Protein AF-A0A1F8MZV5-F1 (afdb_monomer_lite)

Sequence (160 aa):
MGAESQNPLSAAAVILCLVTADKKCSLKANLVTTVNEDGSFEIINIPPGSYVVFYGPSGKASSGWKDIDGLEMILNLDGLNDPPGSVSFEELKSTFCGGGGMTIKRGTIFEFRGHIVVPMEGGIISEKYGLTMDFPEGKPITVDVQPGKVTQIEIKAWAL

Secondary structure (DSSP, 8-state):
---------TT-EEEEEEEPTTSEEEEEEEEEEE--TTS-----SPPSEEEEEEEETTS---GGGGTTTT-EEE---TTSSSSS-EE-HHHHIIIIITTS-EEEPTT---EESSSEE--S-EEEEETTTTEEEEETTSS--EEEEPTT------------

Foldseek 3Di:
DDDFPPQALALKKKWKFFQDPQQKTFTALLQIWTQHRRNDTDGPPDDFGKIFMKIASVSCPPPCSVVSGRQIQRQNQVCPPPDAGWGQPVSCCVRQQVVVDKDWAPPFDFDDPNTTFRQQWTWIARNVNSIIFTDRGSYTDMDGDDPPDDTDDDDSDTDD

Structure (mmCIF, N/CA/C/O backbone):
data_AF-A0A1F8MZV5-F1
#
_entry.id   AF-A0A1F8MZV5-F1
#
loop_
_atom_site.group_PDB
_atom_site.id
_atom_site.type_symbol
_atom_site.label_atom_id
_atom_site.label_alt_id
_atom_site.label_comp_id
_atom_site.label_asym_id
_atom_site.label_entity_id
_atom_site.label_seq_id
_atom_site.pdbx_PDB_ins_code
_atom_site.Cartn_x
_atom_site.Cartn_y
_atom_site.Cartn_z
_atom_site.occupancy
_atom_site.B_iso_or_equiv
_atom_site.auth_seq_id
_atom_site.auth_comp_id
_atom_site.auth_asym_id
_atom_site.auth_atom_id
_atom_site.pdbx_PDB_model_num
ATOM 1 N N . MET A 1 1 ? 0.753 27.610 -10.464 1.00 31.59 1 MET A N 1
ATOM 2 C CA . MET A 1 1 ? 0.206 27.579 -9.095 1.00 31.59 1 MET A CA 1
ATOM 3 C C . MET A 1 1 ? -1.184 26.977 -9.203 1.00 31.59 1 MET A C 1
ATOM 5 O O . MET A 1 1 ? -2.091 27.662 -9.650 1.00 31.59 1 MET A O 1
ATOM 9 N N . GLY A 1 2 ? -1.305 25.667 -8.994 1.00 30.95 2 GLY A N 1
ATOM 10 C CA . GLY A 1 2 ? -2.594 24.970 -8.972 1.00 30.95 2 GLY A CA 1
ATOM 11 C C . GLY A 1 2 ? -2.896 24.653 -7.519 1.00 30.95 2 GLY A C 1
ATOM 12 O O . GLY A 1 2 ? -2.023 24.110 -6.851 1.00 30.95 2 GLY A O 1
ATOM 13 N N . ALA A 1 3 ? -4.048 25.094 -7.024 1.00 32.50 3 ALA A N 1
ATOM 14 C CA . ALA A 1 3 ? -4.439 24.900 -5.639 1.00 32.50 3 ALA A CA 1
ATOM 15 C C . ALA A 1 3 ? -4.512 23.401 -5.326 1.00 32.50 3 ALA A C 1
ATOM 17 O O . ALA A 1 3 ? -5.188 22.650 -6.028 1.00 32.50 3 ALA A O 1
ATOM 18 N N . GLU A 1 4 ? -3.787 23.005 -4.284 1.00 43.00 4 GLU A N 1
ATOM 19 C CA . GLU A 1 4 ? -3.909 21.721 -3.606 1.00 43.00 4 GLU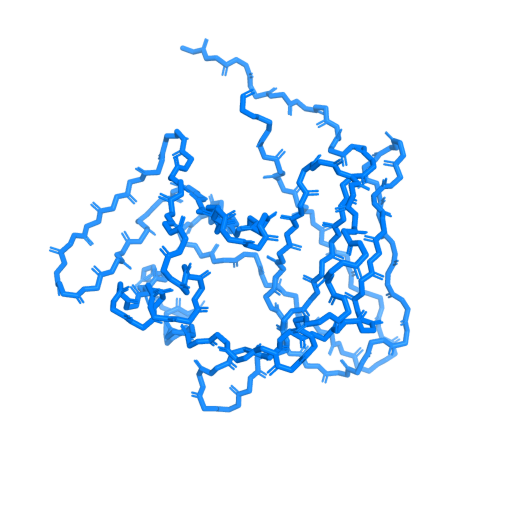 A CA 1
ATOM 20 C C . GLU A 1 4 ? -5.394 21.467 -3.331 1.00 43.00 4 GLU A C 1
ATOM 22 O O . GLU A 1 4 ? -6.059 22.267 -2.668 1.00 43.00 4 GLU A O 1
ATOM 27 N N . SER A 1 5 ? -5.957 20.391 -3.881 1.00 42.09 5 SER A N 1
ATOM 28 C CA . SER A 1 5 ? -7.318 20.016 -3.521 1.00 42.09 5 SER A CA 1
ATOM 29 C C . SER A 1 5 ? -7.279 19.469 -2.096 1.00 42.09 5 SER A C 1
ATOM 31 O O . SER A 1 5 ? -6.880 18.333 -1.878 1.00 42.09 5 SER A O 1
ATOM 33 N N . GLN A 1 6 ? -7.694 20.284 -1.126 1.00 45.16 6 GLN A N 1
ATOM 34 C CA . GLN A 1 6 ? -7.960 19.873 0.260 1.00 45.16 6 GLN A CA 1
ATOM 35 C C . GLN A 1 6 ? -9.190 18.950 0.377 1.00 45.16 6 GLN A C 1
ATOM 37 O O . GLN A 1 6 ? -9.694 18.729 1.476 1.00 45.16 6 GLN A O 1
ATOM 42 N N . ASN A 1 7 ? -9.723 18.445 -0.742 1.00 51.09 7 ASN A N 1
ATOM 43 C CA . ASN A 1 7 ? -10.899 17.597 -0.714 1.00 51.09 7 ASN A CA 1
ATOM 44 C C . ASN A 1 7 ? -10.483 16.178 -0.320 1.00 51.09 7 ASN A C 1
ATOM 46 O O . ASN A 1 7 ? -9.618 15.597 -0.983 1.00 51.09 7 ASN A O 1
ATOM 50 N N . PRO A 1 8 ? -11.105 15.594 0.714 1.00 56.53 8 PRO A N 1
ATOM 51 C CA . PRO A 1 8 ? -10.853 14.211 1.067 1.00 56.53 8 PRO A CA 1
ATOM 52 C C . PRO A 1 8 ? -11.150 13.301 -0.129 1.00 56.53 8 PRO A C 1
ATOM 54 O O . PRO A 1 8 ? -12.138 13.505 -0.843 1.00 56.53 8 PRO A O 1
ATOM 57 N N . LEU A 1 9 ? -10.320 12.272 -0.338 1.00 67.62 9 LEU A N 1
ATOM 58 C CA . LEU A 1 9 ? -10.615 11.201 -1.293 1.00 67.62 9 LEU A CA 1
ATOM 59 C C . LEU A 1 9 ? -11.731 10.302 -0.745 1.00 67.62 9 LEU A C 1
ATOM 61 O O . LEU A 1 9 ? -11.521 9.133 -0.425 1.00 67.62 9 LEU A O 1
ATOM 65 N N . SER A 1 10 ? -12.922 10.877 -0.618 1.00 66.06 10 SER A N 1
ATOM 66 C CA . SER A 1 10 ? -14.126 10.168 -0.210 1.00 66.06 10 SER A CA 1
ATOM 67 C C . SER A 1 10 ? -14.352 8.942 -1.090 1.00 66.06 10 SER A C 1
ATOM 69 O O . SER A 1 10 ? -14.041 8.931 -2.285 1.00 66.06 10 SER A O 1
ATOM 71 N N . ALA A 1 11 ? -14.863 7.886 -0.465 1.00 70.25 11 ALA A N 1
ATOM 72 C CA . ALA A 1 11 ? -15.061 6.566 -1.040 1.00 70.25 11 ALA A CA 1
ATOM 73 C C . ALA A 1 11 ? -13.787 5.815 -1.443 1.00 70.25 11 ALA A C 1
ATOM 75 O O . ALA A 1 11 ? -13.919 4.631 -1.730 1.00 70.25 11 ALA A O 1
ATOM 76 N N . ALA A 1 12 ? -12.583 6.405 -1.445 1.00 78.12 12 ALA A N 1
ATOM 77 C CA . ALA A 1 12 ? -11.360 5.687 -1.810 1.00 78.12 12 ALA A CA 1
ATOM 78 C C . ALA A 1 12 ? -11.157 4.428 -0.961 1.00 78.12 12 ALA A C 1
ATOM 80 O O . ALA A 1 12 ? -11.575 4.348 0.189 1.00 78.12 12 ALA A O 1
ATOM 81 N N . ALA A 1 13 ? -10.501 3.427 -1.532 1.00 81.62 13 ALA A N 1
ATOM 82 C CA . ALA A 1 13 ? -10.144 2.224 -0.795 1.00 81.62 13 ALA A CA 1
ATOM 83 C C . ALA A 1 13 ? -8.699 2.331 -0.319 1.00 81.62 13 ALA A C 1
ATOM 85 O O . ALA A 1 13 ? -7.832 2.675 -1.118 1.00 81.62 13 ALA A O 1
ATOM 86 N N . VAL A 1 14 ? -8.437 2.015 0.946 1.00 86.06 14 VAL A N 1
ATOM 87 C CA . VAL A 1 14 ? -7.089 1.950 1.527 1.00 86.06 14 VAL A CA 1
ATOM 88 C C . VAL A 1 14 ? -6.759 0.493 1.801 1.00 86.06 14 VAL A C 1
ATOM 90 O O . VAL A 1 14 ? -7.597 -0.226 2.340 1.00 86.06 14 VAL A O 1
ATOM 93 N N . ILE A 1 15 ? -5.552 0.059 1.441 1.00 87.31 15 ILE A N 1
ATOM 94 C CA . ILE A 1 15 ? -5.033 -1.277 1.747 1.00 87.31 15 ILE A CA 1
ATOM 95 C C . ILE A 1 15 ? -3.621 -1.183 2.323 1.00 87.31 15 ILE A C 1
ATOM 97 O O . ILE A 1 15 ? -2.794 -0.387 1.868 1.00 87.31 15 ILE A O 1
ATOM 101 N N . LEU A 1 16 ? -3.346 -2.009 3.333 1.00 88.81 16 LEU A N 1
ATOM 102 C CA . LEU A 1 16 ? -2.031 -2.085 3.961 1.00 88.81 16 LEU A CA 1
ATOM 103 C C . LEU A 1 16 ? -1.185 -3.221 3.382 1.00 88.81 16 LEU A C 1
ATOM 105 O O . LEU A 1 16 ? -1.641 -4.355 3.207 1.00 88.81 16 LEU A O 1
ATOM 109 N N . CYS A 1 17 ? 0.088 -2.913 3.143 1.00 89.12 17 CYS A N 1
ATOM 110 C CA . CYS A 1 17 ? 1.103 -3.872 2.735 1.00 89.12 17 CYS A CA 1
ATOM 111 C C . CYS A 1 17 ? 2.082 -4.119 3.884 1.00 89.12 17 CYS A C 1
ATOM 113 O O . CYS A 1 17 ? 2.848 -3.222 4.234 1.00 89.12 17 CYS A O 1
ATOM 115 N N . LEU A 1 18 ? 2.065 -5.314 4.477 1.00 89.94 18 LEU A N 1
ATOM 116 C CA . LEU A 1 18 ? 2.930 -5.661 5.610 1.00 89.94 18 LEU A CA 1
ATOM 117 C C . LEU A 1 18 ? 4.380 -5.783 5.147 1.00 89.94 18 LEU A C 1
ATOM 119 O O . LEU A 1 18 ? 4.672 -6.650 4.324 1.00 89.94 18 LEU A O 1
ATOM 123 N N . VAL A 1 19 ? 5.275 -4.969 5.700 1.00 86.44 19 VAL A N 1
ATOM 124 C CA . VAL A 1 19 ? 6.715 -5.044 5.439 1.00 86.44 19 VAL A CA 1
ATOM 125 C C . VAL A 1 19 ? 7.290 -6.265 6.155 1.00 86.44 19 VAL A C 1
ATOM 127 O O . VAL A 1 19 ? 7.124 -6.452 7.359 1.00 86.44 19 VAL A O 1
ATOM 130 N N . THR A 1 20 ? 7.959 -7.116 5.389 1.00 80.75 20 THR A N 1
ATOM 131 C CA . THR A 1 20 ? 8.649 -8.318 5.864 1.00 80.75 20 THR A CA 1
ATOM 132 C C . THR A 1 20 ? 10.146 -8.048 5.991 1.00 80.75 20 THR A C 1
ATOM 134 O O . THR A 1 20 ? 10.670 -7.100 5.404 1.00 80.75 20 THR A O 1
ATOM 137 N N . ALA A 1 21 ? 10.854 -8.900 6.737 1.00 71.44 21 ALA A N 1
ATOM 138 C CA . ALA A 1 21 ? 12.296 -8.764 6.953 1.00 71.44 21 ALA A CA 1
ATOM 139 C C . ALA A 1 21 ? 13.117 -8.787 5.645 1.00 71.44 21 ALA A C 1
ATOM 141 O O . ALA A 1 21 ? 14.195 -8.201 5.588 1.00 71.44 21 ALA A O 1
ATOM 142 N N . ASP A 1 22 ? 12.578 -9.388 4.581 1.00 69.94 22 ASP A N 1
ATOM 143 C CA . ASP A 1 22 ? 13.256 -9.576 3.295 1.00 69.94 22 ASP A CA 1
ATOM 144 C C . ASP A 1 22 ? 13.058 -8.404 2.317 1.00 69.94 22 ASP A C 1
ATOM 146 O O . ASP A 1 22 ? 13.180 -8.582 1.105 1.00 69.94 22 ASP A O 1
ATOM 150 N N . LYS A 1 23 ? 12.725 -7.200 2.811 1.00 70.50 23 LYS A N 1
ATOM 151 C CA . LYS A 1 23 ? 12.495 -5.995 1.976 1.00 70.50 23 LYS A CA 1
ATOM 152 C C . LYS A 1 23 ? 11.387 -6.192 0.936 1.00 70.50 23 LYS A C 1
ATOM 154 O O . LYS A 1 23 ? 11.355 -5.586 -0.135 1.00 70.50 23 LYS A O 1
ATOM 159 N N . LYS A 1 24 ? 10.450 -7.070 1.263 1.00 78.25 24 LYS A N 1
ATOM 160 C CA . LYS A 1 24 ? 9.198 -7.235 0.541 1.00 78.25 24 LYS A CA 1
ATOM 161 C C . LYS A 1 24 ? 8.091 -6.692 1.404 1.00 78.25 24 LYS A C 1
ATOM 163 O O . LYS A 1 24 ? 8.141 -6.834 2.626 1.00 78.25 24 LYS A O 1
ATOM 168 N N . CYS A 1 25 ? 7.065 -6.149 0.783 1.00 85.06 25 CYS A N 1
ATOM 169 C CA . CYS A 1 25 ? 5.799 -5.981 1.454 1.00 85.06 25 CYS A CA 1
ATOM 170 C C . CYS A 1 25 ? 4.771 -6.944 0.849 1.00 85.06 25 CYS A C 1
ATOM 172 O O . CYS A 1 25 ? 4.751 -7.174 -0.358 1.00 85.06 25 CYS A O 1
ATOM 174 N N . SER A 1 26 ? 3.938 -7.539 1.697 1.00 87.31 26 SER A N 1
ATOM 175 C CA . SER A 1 26 ? 2.862 -8.445 1.292 1.00 87.31 26 SER A CA 1
ATOM 176 C C . SER A 1 26 ? 1.526 -7.743 1.495 1.00 87.31 26 SER A C 1
ATOM 178 O O . SER A 1 26 ? 1.198 -7.372 2.629 1.00 87.31 26 SER A O 1
ATOM 180 N N . LEU A 1 27 ? 0.761 -7.547 0.417 1.00 85.56 27 LEU A N 1
ATOM 181 C CA . LEU A 1 27 ? -0.591 -6.997 0.521 1.00 85.56 27 LEU A CA 1
ATOM 182 C C . LEU A 1 27 ? -1.475 -7.938 1.332 1.00 85.56 27 LEU A C 1
ATOM 184 O O . LEU A 1 27 ? -1.438 -9.156 1.151 1.00 85.56 27 LEU A O 1
ATOM 188 N N . LYS A 1 28 ? -2.259 -7.355 2.238 1.00 84.31 28 LYS A N 1
ATOM 189 C CA . LYS A 1 28 ? -3.187 -8.086 3.098 1.00 84.31 28 LYS A CA 1
ATOM 190 C C . LYS A 1 28 ? -4.602 -7.659 2.760 1.00 84.31 28 LYS A C 1
ATOM 192 O O . LYS A 1 28 ? -5.033 -6.573 3.144 1.00 84.31 28 LYS A O 1
ATOM 197 N N . ALA A 1 29 ? -5.338 -8.508 2.048 1.00 74.69 29 ALA A N 1
ATOM 198 C CA . ALA A 1 29 ? -6.695 -8.179 1.611 1.00 74.69 29 ALA A CA 1
ATOM 199 C C . ALA A 1 29 ? -7.679 -8.028 2.784 1.00 74.69 29 ALA A C 1
ATOM 201 O O . ALA A 1 29 ? -8.716 -7.386 2.641 1.00 74.69 29 ALA A O 1
ATOM 202 N N . ASN A 1 30 ? -7.357 -8.586 3.956 1.00 78.62 30 ASN A N 1
ATOM 203 C CA . ASN A 1 30 ? -8.115 -8.378 5.191 1.00 78.62 30 ASN A CA 1
ATOM 204 C C . ASN A 1 30 ? -7.800 -7.045 5.896 1.00 78.62 30 ASN A C 1
ATOM 206 O O . ASN A 1 30 ? -8.474 -6.713 6.866 1.00 78.62 30 ASN A O 1
ATOM 210 N N . LEU A 1 31 ? -6.798 -6.292 5.430 1.00 83.81 31 LEU A N 1
ATOM 211 C CA . LEU A 1 31 ? -6.442 -4.956 5.918 1.00 83.81 31 LEU A CA 1
ATOM 212 C C . LEU A 1 31 ? -6.843 -3.892 4.889 1.00 83.81 31 LEU A C 1
ATOM 214 O O . LEU A 1 31 ? -6.038 -3.038 4.513 1.00 83.81 31 LEU A O 1
ATOM 218 N N . VAL A 1 32 ? -8.086 -3.990 4.411 1.00 83.75 32 VAL A N 1
ATOM 219 C CA . VAL A 1 32 ? -8.708 -3.042 3.485 1.00 83.75 32 VAL A CA 1
ATOM 220 C C . VAL A 1 32 ? -9.849 -2.305 4.174 1.00 83.75 32 VAL A C 1
ATOM 222 O O . VAL A 1 32 ? -10.605 -2.898 4.943 1.00 83.75 32 VAL A O 1
ATOM 225 N N . THR A 1 33 ? -9.999 -1.020 3.878 1.00 85.12 33 THR A N 1
ATOM 226 C CA . THR A 1 33 ? -11.142 -0.221 4.326 1.00 85.12 33 THR A CA 1
ATOM 227 C C . THR A 1 33 ? -11.501 0.838 3.291 1.00 85.12 33 THR A C 1
ATOM 229 O O . THR A 1 33 ? -10.762 1.062 2.328 1.00 85.12 33 THR A O 1
ATOM 232 N N . THR A 1 34 ? -12.647 1.477 3.483 1.00 84.06 34 THR A N 1
ATOM 233 C CA . THR A 1 34 ? -13.135 2.562 2.635 1.00 84.06 34 THR A CA 1
ATOM 234 C C . THR A 1 34 ? -13.040 3.878 3.393 1.00 84.06 34 THR A C 1
ATOM 236 O O . THR A 1 34 ? -13.349 3.948 4.579 1.00 84.06 34 THR A O 1
ATOM 239 N N . VAL A 1 35 ? -12.605 4.918 2.692 1.00 82.88 35 VAL A N 1
ATOM 240 C CA . VAL A 1 35 ? -12.517 6.282 3.195 1.00 82.88 35 VAL A CA 1
ATOM 241 C C . VAL A 1 35 ? -13.915 6.890 3.249 1.00 82.88 35 VAL A C 1
ATOM 243 O O . VAL A 1 35 ? -14.645 6.900 2.254 1.00 82.88 35 VAL A O 1
ATOM 246 N N . ASN A 1 36 ? -14.280 7.388 4.424 1.00 81.31 36 ASN A N 1
ATOM 247 C CA . ASN A 1 36 ? -15.530 8.081 4.697 1.00 81.31 36 ASN A CA 1
ATOM 248 C C . ASN A 1 36 ? -15.619 9.404 3.916 1.00 81.31 36 ASN A C 1
ATOM 250 O O . ASN A 1 36 ? -14.641 9.900 3.354 1.00 81.31 36 ASN A O 1
ATOM 254 N N . GLU A 1 37 ? -16.808 10.007 3.894 1.00 78.50 37 GLU A N 1
ATOM 255 C CA . GLU A 1 37 ? -17.046 11.292 3.217 1.00 78.50 37 GLU A CA 1
ATOM 256 C C . GLU A 1 37 ? -16.175 12.434 3.766 1.00 78.50 37 GLU A C 1
ATOM 258 O O . GLU A 1 37 ? -15.811 13.344 3.025 1.00 78.50 37 GLU A O 1
ATOM 263 N N . ASP A 1 38 ? -15.798 12.359 5.044 1.00 76.12 38 ASP A N 1
ATOM 264 C CA . ASP A 1 38 ? -14.920 13.321 5.718 1.00 76.12 38 ASP A CA 1
ATOM 265 C C . ASP A 1 38 ? -13.418 13.049 5.503 1.00 76.12 38 ASP A C 1
ATOM 267 O O . ASP A 1 38 ? -12.581 13.797 6.005 1.00 76.12 38 ASP A O 1
ATOM 271 N N . GLY A 1 39 ? -13.060 11.997 4.757 1.00 74.94 39 GLY A N 1
ATOM 272 C CA . GLY A 1 39 ? -11.671 11.595 4.516 1.00 74.94 39 GLY A CA 1
ATOM 273 C C . GLY A 1 39 ? -11.066 10.678 5.570 1.00 74.94 39 GLY A C 1
ATOM 274 O O . GLY A 1 39 ? -9.932 10.228 5.396 1.00 74.94 39 GLY A O 1
ATOM 275 N N . SER A 1 40 ? -11.794 10.380 6.645 1.00 81.25 40 SER A N 1
ATOM 276 C CA . SER A 1 40 ? -11.333 9.451 7.673 1.00 81.25 40 SER A CA 1
ATOM 277 C C . SER A 1 40 ? -11.510 7.998 7.232 1.00 81.25 40 SER A C 1
ATOM 279 O O . SER A 1 40 ? -12.375 7.667 6.425 1.00 81.25 40 SER A O 1
ATOM 281 N N . PHE A 1 41 ? -10.702 7.100 7.780 1.00 83.81 41 PHE A N 1
ATOM 282 C CA . PHE A 1 41 ? -10.913 5.663 7.662 1.00 83.81 41 PHE A CA 1
ATOM 283 C C . PHE A 1 41 ? -10.400 4.968 8.918 1.00 83.81 41 PHE A C 1
ATOM 285 O O . PHE A 1 41 ? -9.528 5.484 9.618 1.00 83.81 41 PHE A O 1
ATOM 292 N N . GLU A 1 42 ? -10.920 3.775 9.185 1.00 85.38 42 GLU A N 1
ATOM 293 C CA . GLU A 1 42 ? -10.481 2.949 10.304 1.00 85.38 42 GLU A CA 1
ATOM 294 C C . GLU A 1 42 ? -10.225 1.517 9.825 1.00 85.38 42 GLU A C 1
ATOM 296 O O . GLU A 1 42 ? -11.006 0.947 9.056 1.00 85.38 42 GLU A O 1
ATOM 301 N N . ILE A 1 43 ? -9.108 0.944 10.277 1.00 85.00 43 ILE A N 1
ATOM 302 C CA . ILE A 1 43 ? -8.790 -0.478 10.146 1.00 85.00 43 ILE A CA 1
ATOM 303 C C . ILE A 1 43 ? -8.514 -0.986 11.562 1.00 85.00 43 ILE A C 1
ATOM 305 O O . ILE A 1 43 ? -7.609 -0.502 12.239 1.00 85.00 43 ILE A O 1
ATOM 309 N N . ILE A 1 44 ? -9.298 -1.959 12.016 1.00 84.50 44 ILE A N 1
ATOM 310 C CA . ILE A 1 44 ? -9.183 -2.545 13.357 1.00 84.50 44 ILE A CA 1
ATOM 311 C C . ILE A 1 44 ? -8.518 -3.922 13.304 1.00 84.50 44 ILE A C 1
ATOM 313 O O . ILE A 1 44 ? -8.475 -4.566 12.258 1.00 84.50 44 ILE A O 1
ATOM 317 N N . ASN A 1 45 ? -8.031 -4.399 14.455 1.00 84.12 45 ASN A N 1
ATOM 318 C CA . ASN A 1 45 ? -7.403 -5.721 14.608 1.00 84.12 45 ASN A CA 1
ATOM 319 C C . ASN A 1 45 ? -6.186 -5.948 13.692 1.00 84.12 45 ASN A C 1
ATOM 321 O O . ASN A 1 45 ? -5.936 -7.065 13.235 1.00 84.12 45 ASN A O 1
ATOM 325 N N . ILE A 1 46 ? -5.417 -4.889 13.435 1.00 87.06 46 ILE A N 1
ATOM 326 C CA . ILE A 1 46 ? -4.194 -4.965 12.639 1.00 87.06 46 ILE A CA 1
ATOM 327 C C . ILE A 1 46 ? -3.090 -5.625 13.478 1.00 87.06 46 ILE A C 1
ATOM 329 O O . ILE A 1 46 ? -2.823 -5.167 14.594 1.00 87.06 46 ILE A O 1
ATOM 333 N N . PRO A 1 47 ? -2.421 -6.679 12.976 1.00 88.31 47 PRO A N 1
ATOM 334 C CA . PRO A 1 47 ? -1.253 -7.234 13.644 1.00 88.31 47 PRO A CA 1
ATOM 335 C C . PRO A 1 47 ? -0.146 -6.180 13.807 1.00 88.31 47 PRO A C 1
ATOM 337 O O . PRO A 1 47 ? 0.040 -5.354 12.910 1.00 88.31 47 PRO A O 1
ATOM 340 N N . PRO A 1 48 ? 0.634 -6.217 14.898 1.00 89.00 48 PRO A N 1
ATOM 341 C CA . PRO A 1 48 ? 1.792 -5.347 15.040 1.00 89.00 48 PRO A CA 1
ATOM 342 C C . PRO A 1 48 ? 2.783 -5.523 13.886 1.00 89.00 48 PRO A C 1
ATOM 344 O O . PRO A 1 48 ? 3.042 -6.648 13.455 1.00 89.00 48 PRO A O 1
ATOM 347 N N . GLY A 1 49 ? 3.349 -4.419 13.412 1.00 88.75 49 GLY A N 1
ATOM 348 C CA . GLY A 1 49 ? 4.291 -4.418 12.297 1.00 88.75 49 GLY A CA 1
ATOM 349 C C . GLY A 1 49 ? 4.352 -3.076 11.581 1.00 88.75 49 GLY A C 1
ATOM 350 O O . GLY A 1 49 ? 3.577 -2.164 11.876 1.00 88.75 49 GLY A O 1
ATOM 351 N N . SER A 1 50 ? 5.274 -2.981 10.629 1.00 88.31 50 SER A N 1
ATOM 352 C CA . SER A 1 50 ? 5.410 -1.832 9.736 1.00 88.31 50 SER A CA 1
ATOM 353 C C . SER A 1 50 ? 4.659 -2.111 8.443 1.00 88.31 50 SER A C 1
ATOM 355 O O . SER A 1 50 ? 4.806 -3.183 7.851 1.00 88.31 50 SER A O 1
ATOM 357 N N . TYR A 1 51 ? 3.868 -1.151 7.984 1.00 88.06 51 TYR A N 1
ATOM 358 C CA . TYR A 1 51 ? 3.079 -1.283 6.767 1.00 88.06 51 TYR A CA 1
ATOM 359 C C . TYR A 1 51 ?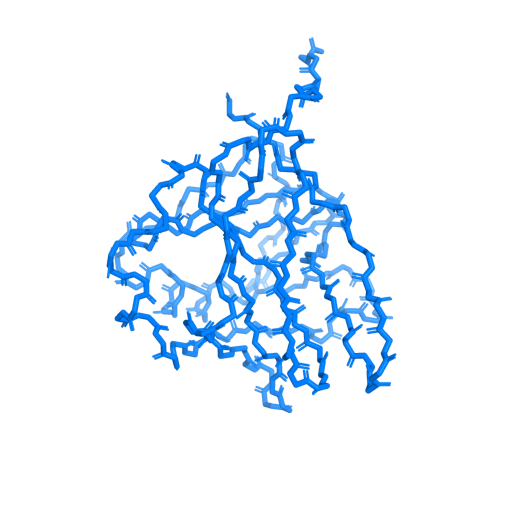 3.329 -0.113 5.826 1.00 88.06 51 TYR A C 1
ATOM 361 O O . TYR A 1 51 ? 3.490 1.020 6.271 1.00 88.06 51 TYR A O 1
ATOM 369 N N . VAL A 1 52 ? 3.310 -0.384 4.523 1.00 87.75 52 VAL A N 1
ATOM 370 C CA . VAL A 1 52 ? 3.214 0.643 3.478 1.00 87.75 52 VAL A CA 1
ATOM 371 C C . VAL A 1 52 ? 1.749 0.813 3.101 1.00 87.75 52 VAL A C 1
ATOM 373 O O . VAL A 1 52 ? 1.024 -0.175 2.940 1.00 87.75 52 VAL A O 1
ATOM 376 N N . VAL A 1 53 ? 1.318 2.061 2.968 1.00 87.25 53 VAL A N 1
ATOM 377 C CA . VAL A 1 53 ? -0.067 2.411 2.658 1.00 87.25 53 VAL A CA 1
ATOM 378 C C . VAL A 1 53 ? -0.243 2.553 1.152 1.00 87.25 53 VAL A C 1
ATOM 380 O O . VAL A 1 53 ? 0.477 3.306 0.497 1.00 87.25 53 VAL A O 1
ATOM 383 N N . PHE A 1 54 ? -1.238 1.854 0.614 1.00 86.44 54 PHE A N 1
ATOM 384 C CA . PHE A 1 54 ? -1.700 2.014 -0.759 1.00 86.44 54 PHE A CA 1
ATOM 385 C C . PHE A 1 54 ? -3.161 2.425 -0.762 1.00 86.44 54 PHE A C 1
ATOM 387 O O . PHE A 1 54 ? -3.919 2.072 0.145 1.00 86.44 54 PHE A O 1
ATOM 394 N N . TYR A 1 55 ? -3.582 3.117 -1.814 1.00 84.31 55 TYR A N 1
ATOM 395 C CA . TYR A 1 55 ? -4.991 3.439 -1.979 1.00 84.31 55 TYR A CA 1
ATOM 396 C C . TYR A 1 55 ? -5.444 3.468 -3.438 1.00 84.31 55 TYR A C 1
ATOM 398 O O . TYR A 1 55 ? -4.656 3.644 -4.365 1.00 84.31 55 TYR A O 1
ATOM 406 N N . GLY A 1 56 ? -6.744 3.287 -3.642 1.00 79.12 56 GLY A N 1
ATOM 407 C CA . GLY A 1 56 ? -7.409 3.324 -4.939 1.00 79.12 56 GLY A CA 1
ATOM 408 C C . GLY A 1 56 ? -8.426 4.468 -4.968 1.00 79.12 56 GLY A C 1
ATOM 409 O O . GLY A 1 56 ? -9.425 4.383 -4.251 1.00 79.12 56 GLY A O 1
ATOM 410 N N . PRO A 1 57 ? -8.234 5.518 -5.791 1.00 68.12 57 PRO A N 1
ATOM 411 C CA . PRO A 1 57 ? -9.083 6.716 -5.778 1.00 68.12 57 PRO A CA 1
ATOM 412 C C . PRO A 1 57 ? -10.498 6.484 -6.326 1.00 68.12 57 PRO A C 1
ATOM 414 O O . PRO A 1 57 ? -11.388 7.289 -6.098 1.00 68.12 57 PRO A O 1
ATOM 417 N N . SER A 1 58 ? -10.737 5.386 -7.052 1.00 63.00 58 SER A N 1
ATOM 418 C CA . SER A 1 58 ? -12.029 5.133 -7.713 1.00 63.00 58 SER A CA 1
ATOM 419 C C . SER A 1 58 ? -13.147 4.659 -6.777 1.00 63.00 58 SER A C 1
ATOM 421 O O . SER A 1 58 ? -14.242 4.350 -7.245 1.00 63.00 58 SER A O 1
ATOM 423 N N . GLY A 1 59 ? -12.855 4.518 -5.482 1.00 53.34 59 GLY A N 1
ATOM 424 C CA . GLY A 1 59 ? -13.738 4.020 -4.428 1.00 53.34 59 GLY A CA 1
ATOM 425 C C . GLY A 1 59 ? -14.369 2.645 -4.612 1.00 53.34 59 GLY A C 1
ATOM 426 O O . GLY A 1 59 ? -15.018 2.082 -3.732 1.00 53.34 59 GLY A O 1
ATOM 427 N N . LYS A 1 60 ? -14.067 2.020 -5.740 1.00 51.06 60 LYS A N 1
ATOM 428 C CA . LYS A 1 60 ? -14.095 0.588 -5.901 1.00 51.06 60 LYS A CA 1
ATOM 429 C C . LYS A 1 60 ? -12.853 0.090 -5.174 1.00 51.06 60 LYS A C 1
ATOM 431 O O . LYS A 1 60 ? -11.793 -0.028 -5.786 1.00 51.06 60 LYS A O 1
ATOM 436 N N . ALA A 1 61 ? -12.984 -0.237 -3.886 1.00 52.91 61 ALA A N 1
ATOM 437 C CA . ALA A 1 61 ? -12.269 -1.393 -3.347 1.00 52.91 61 ALA A CA 1
ATOM 438 C C . ALA A 1 61 ? -12.675 -2.536 -4.274 1.00 52.91 61 ALA A C 1
ATOM 440 O O . ALA A 1 61 ? -13.753 -3.113 -4.117 1.00 52.91 61 ALA A O 1
ATOM 441 N N . SER A 1 62 ? -11.964 -2.674 -5.398 1.00 50.59 62 SER A N 1
ATOM 442 C CA . SER A 1 62 ? -12.487 -3.459 -6.501 1.00 50.59 62 SER A CA 1
ATOM 443 C C . SER A 1 62 ? -12.678 -4.852 -5.934 1.00 50.59 62 SER A C 1
ATOM 445 O O . SER A 1 62 ? -11.846 -5.331 -5.165 1.00 50.59 62 SER A O 1
ATOM 447 N N . SER A 1 63 ? -13.781 -5.509 -6.254 1.00 52.34 63 SER A N 1
ATOM 448 C CA . SER A 1 63 ? -13.994 -6.903 -5.875 1.00 52.34 63 SER A CA 1
ATOM 449 C C . SER A 1 63 ? -12.789 -7.807 -6.215 1.00 52.34 63 SER A C 1
ATOM 451 O O . SER A 1 63 ? -12.666 -8.869 -5.618 1.00 52.34 63 SER A O 1
ATOM 453 N N . GLY A 1 64 ? -11.877 -7.357 -7.094 1.00 55.06 64 GLY A N 1
ATOM 454 C CA . GLY A 1 64 ? -10.588 -7.976 -7.415 1.00 55.06 64 GLY A CA 1
ATOM 455 C C . GLY A 1 64 ? -9.423 -7.721 -6.443 1.00 55.06 64 GLY A C 1
ATOM 456 O O . GLY A 1 64 ? -8.367 -8.311 -6.623 1.00 55.06 64 GLY A O 1
ATOM 457 N N . TRP A 1 65 ? -9.558 -6.907 -5.388 1.00 66.69 65 TRP A N 1
ATOM 458 C CA . TRP A 1 65 ? -8.510 -6.778 -4.357 1.00 66.69 65 TRP A CA 1
ATOM 459 C C . TRP A 1 65 ? -8.475 -7.963 -3.381 1.00 66.69 65 TRP A C 1
ATOM 461 O O . TRP A 1 65 ? -7.522 -8.126 -2.626 1.00 66.69 65 TRP A O 1
ATOM 471 N N . LYS A 1 66 ? -9.482 -8.840 -3.408 1.00 65.56 66 LYS A N 1
ATOM 472 C CA . LYS A 1 66 ? -9.365 -10.153 -2.758 1.00 65.56 66 LYS A CA 1
ATOM 473 C C . LYS A 1 66 ? -8.347 -11.045 -3.473 1.00 65.56 66 LYS A C 1
ATOM 475 O O . LYS A 1 66 ? -7.698 -11.853 -2.823 1.00 65.56 66 LYS A O 1
ATOM 480 N N . ASP A 1 67 ? -8.167 -10.848 -4.778 1.00 70.94 67 ASP A N 1
ATOM 481 C CA . ASP A 1 67 ? -7.276 -11.657 -5.615 1.00 70.94 67 ASP A CA 1
ATOM 482 C C . ASP A 1 67 ? -5.811 -11.187 -5.559 1.00 70.94 67 ASP A C 1
ATOM 484 O O . ASP A 1 67 ? -4.930 -11.844 -6.109 1.00 70.94 67 ASP A O 1
ATOM 488 N N . ILE A 1 68 ? -5.540 -10.056 -4.894 1.00 73.56 68 ILE A N 1
ATOM 489 C CA . ILE A 1 68 ? -4.180 -9.552 -4.640 1.00 73.56 68 ILE A CA 1
ATOM 490 C C . ILE A 1 68 ? -3.706 -9.859 -3.213 1.00 73.56 68 ILE A C 1
ATOM 492 O O . ILE A 1 68 ? -2.650 -9.371 -2.806 1.00 73.56 68 ILE A O 1
ATOM 496 N N . ASP A 1 69 ? -4.465 -10.655 -2.447 1.00 83.38 69 ASP A N 1
ATOM 497 C CA . ASP A 1 69 ? -4.017 -11.114 -1.133 1.00 83.38 69 ASP A CA 1
ATOM 498 C C . ASP A 1 69 ? -2.713 -11.901 -1.258 1.00 83.38 69 ASP A C 1
ATOM 500 O O . ASP A 1 69 ? -2.565 -12.780 -2.110 1.00 83.38 69 ASP A O 1
ATOM 504 N N . GLY A 1 70 ? -1.741 -11.560 -0.420 1.00 79.38 70 GLY A N 1
ATOM 505 C CA . GLY A 1 70 ? -0.424 -12.176 -0.471 1.00 79.38 70 GLY A CA 1
ATOM 506 C C . GLY A 1 70 ? 0.448 -11.718 -1.641 1.00 79.38 70 GLY A C 1
ATOM 507 O O . GLY A 1 70 ? 1.575 -12.202 -1.732 1.00 79.38 70 GLY A O 1
ATOM 508 N N . LEU A 1 71 ? -0.000 -10.779 -2.491 1.00 80.56 71 LEU A N 1
ATOM 509 C CA . LEU A 1 71 ? 0.854 -10.199 -3.529 1.00 80.56 71 LEU A CA 1
ATOM 510 C C . LEU A 1 71 ? 2.095 -9.590 -2.869 1.00 80.56 71 LEU A C 1
ATOM 512 O O . LEU A 1 71 ? 2.000 -8.645 -2.081 1.00 80.56 71 LEU A O 1
ATOM 516 N N . GLU A 1 72 ? 3.254 -10.156 -3.192 1.00 81.81 72 GLU A N 1
ATOM 517 C CA . GLU A 1 72 ? 4.540 -9.654 -2.737 1.00 81.81 72 GLU A CA 1
ATOM 518 C C . GLU A 1 72 ? 5.021 -8.555 -3.679 1.00 81.81 72 GLU A C 1
ATOM 520 O O . GLU A 1 72 ? 5.238 -8.771 -4.873 1.00 81.81 72 GLU A O 1
ATOM 525 N N . MET A 1 73 ? 5.219 -7.371 -3.119 1.00 74.94 73 MET A N 1
ATOM 526 C CA . MET A 1 73 ? 5.890 -6.269 -3.781 1.00 74.94 73 MET A CA 1
ATOM 527 C C . MET A 1 73 ? 7.284 -6.153 -3.201 1.00 74.94 73 MET A C 1
ATOM 529 O O . MET A 1 73 ? 7.461 -6.066 -1.986 1.00 74.94 73 MET A O 1
ATOM 533 N N . ILE A 1 74 ? 8.282 -6.154 -4.072 1.00 72.25 74 ILE A N 1
ATOM 534 C CA . ILE A 1 74 ? 9.648 -5.887 -3.648 1.00 72.25 74 ILE A CA 1
ATOM 535 C C . ILE A 1 74 ? 9.770 -4.369 -3.542 1.00 72.25 74 ILE A C 1
ATOM 537 O O . ILE A 1 74 ? 9.738 -3.654 -4.544 1.00 72.25 74 ILE A O 1
ATOM 541 N N . LEU A 1 75 ? 9.847 -3.885 -2.306 1.00 67.69 75 LEU A N 1
ATOM 542 C CA . LEU A 1 75 ? 10.086 -2.486 -1.999 1.00 67.69 75 LEU A CA 1
ATOM 543 C C . LEU A 1 75 ? 11.438 -2.450 -1.311 1.00 67.69 75 LEU A C 1
ATOM 545 O O . LEU A 1 75 ? 11.548 -2.755 -0.125 1.00 67.69 75 LEU A O 1
ATOM 549 N N . ASN A 1 76 ? 12.483 -2.111 -2.061 1.00 59.06 76 ASN A N 1
ATOM 550 C CA . ASN A 1 76 ? 13.785 -1.916 -1.452 1.00 59.06 76 ASN A CA 1
ATOM 551 C C . ASN A 1 76 ? 13.744 -0.632 -0.604 1.00 59.06 76 ASN A C 1
ATOM 553 O O . ASN A 1 76 ? 13.975 0.464 -1.091 1.00 59.06 76 ASN A O 1
ATOM 557 N N . LEU A 1 77 ? 13.337 -0.760 0.658 1.00 57.19 77 LEU A N 1
ATOM 558 C CA . LEU A 1 77 ? 13.103 0.354 1.580 1.00 57.19 77 LEU A CA 1
ATOM 559 C C . LEU A 1 77 ? 14.312 0.638 2.476 1.00 57.19 77 LEU A C 1
ATOM 561 O O . LEU A 1 77 ? 14.160 1.281 3.513 1.00 57.19 77 LEU A O 1
ATOM 565 N N . ASP A 1 78 ? 15.513 0.202 2.081 1.00 51.59 78 ASP A N 1
ATOM 566 C CA . ASP A 1 78 ? 16.760 0.425 2.833 1.00 51.59 78 ASP A CA 1
ATOM 567 C C . ASP A 1 78 ? 17.007 1.916 3.178 1.00 51.59 78 ASP A C 1
ATOM 569 O O . ASP A 1 78 ? 17.754 2.217 4.104 1.00 51.59 78 ASP A O 1
ATOM 573 N N . GLY A 1 79 ? 16.328 2.849 2.493 1.00 46.03 79 GLY A N 1
ATOM 574 C CA . GLY A 1 79 ? 16.315 4.296 2.757 1.00 46.03 79 GLY A CA 1
ATOM 575 C C . GLY A 1 79 ? 15.144 4.841 3.601 1.00 46.03 79 GLY A C 1
ATOM 576 O O . GLY A 1 79 ? 14.883 6.044 3.569 1.00 46.03 79 GLY A 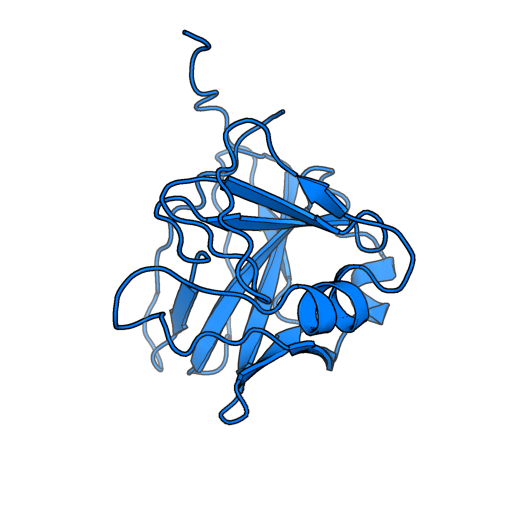O 1
ATOM 577 N N . LEU A 1 80 ? 14.390 4.026 4.355 1.00 48.66 80 LEU A N 1
ATOM 578 C CA . LEU A 1 80 ? 13.395 4.590 5.293 1.00 48.66 80 LEU A CA 1
ATOM 579 C C . LEU A 1 80 ? 14.067 5.414 6.409 1.00 48.66 80 LEU A C 1
ATOM 581 O O . LEU A 1 80 ? 13.491 6.409 6.855 1.00 48.66 80 LEU A O 1
ATOM 585 N N . ASN A 1 81 ? 15.313 5.081 6.771 1.00 45.69 81 ASN A N 1
ATOM 586 C CA . ASN A 1 81 ? 16.056 5.708 7.872 1.00 45.69 81 ASN A CA 1
ATOM 587 C C . ASN A 1 81 ? 17.270 6.584 7.454 1.00 45.69 81 ASN A C 1
ATOM 589 O O . ASN A 1 81 ? 17.839 7.222 8.331 1.00 45.69 81 ASN A O 1
ATOM 593 N N . ASP A 1 82 ? 17.632 6.688 6.164 1.00 39.38 82 ASP A N 1
ATOM 594 C CA . ASP A 1 82 ? 18.711 7.558 5.611 1.00 39.38 82 ASP A CA 1
ATOM 595 C C . ASP A 1 82 ? 18.316 8.022 4.172 1.00 39.38 82 ASP A C 1
ATOM 597 O O . ASP A 1 82 ? 17.428 7.399 3.592 1.00 39.38 82 ASP A O 1
ATOM 601 N N . PRO A 1 83 ? 18.824 9.130 3.583 1.00 46.78 83 PRO A N 1
ATOM 602 C CA . PRO A 1 83 ? 18.087 9.916 2.573 1.00 46.78 83 PRO A CA 1
ATOM 603 C C . PRO A 1 83 ? 17.954 9.240 1.188 1.00 46.78 83 PRO A C 1
ATOM 605 O O . PRO A 1 83 ? 18.830 8.467 0.804 1.00 46.78 83 PRO A O 1
ATOM 608 N N . PRO A 1 84 ? 17.040 9.745 0.328 1.00 48.22 84 PRO A N 1
ATOM 609 C CA . PRO A 1 84 ? 15.613 9.409 0.212 1.00 48.22 84 PRO A CA 1
ATOM 610 C C . PRO A 1 84 ? 15.348 7.999 -0.362 1.00 48.22 84 PRO A C 1
ATOM 612 O O . PRO A 1 84 ? 16.221 7.372 -0.960 1.00 48.22 84 PRO A O 1
ATOM 615 N N . GLY A 1 85 ? 14.111 7.512 -0.200 1.00 52.91 85 GLY A N 1
ATOM 616 C CA . GLY A 1 85 ? 13.669 6.177 -0.606 1.00 52.91 85 GLY A CA 1
ATOM 617 C C . GLY A 1 85 ? 13.981 5.875 -2.073 1.00 52.91 85 GLY A C 1
ATOM 618 O O . GLY A 1 85 ? 13.372 6.430 -2.988 1.00 52.91 85 GLY A O 1
ATOM 619 N N . SER A 1 86 ? 14.944 4.982 -2.298 1.00 53.78 86 SER A N 1
ATOM 620 C CA . SER A 1 86 ? 15.254 4.471 -3.629 1.00 53.78 86 SER A CA 1
ATOM 621 C C . SER A 1 86 ? 14.517 3.157 -3.836 1.00 53.78 86 SER A C 1
ATOM 623 O O . SER A 1 86 ? 14.711 2.211 -3.089 1.00 53.78 86 SER A O 1
ATOM 625 N N . VAL A 1 87 ? 13.657 3.084 -4.847 1.00 58.34 87 VAL A N 1
ATOM 626 C CA . VAL A 1 87 ? 12.970 1.844 -5.213 1.00 58.34 87 VAL A CA 1
ATOM 627 C C . VAL A 1 87 ? 13.558 1.337 -6.524 1.00 58.34 87 VAL A C 1
ATOM 629 O O . VAL A 1 87 ? 13.640 2.071 -7.504 1.00 58.34 87 VAL A O 1
ATOM 632 N N . SER A 1 88 ? 13.999 0.081 -6.579 1.00 61.06 88 SER A N 1
ATOM 633 C CA . SER A 1 88 ? 14.492 -0.503 -7.833 1.00 61.06 88 SER A CA 1
ATOM 634 C C . SER A 1 88 ? 13.382 -0.539 -8.891 1.00 61.06 88 SER A C 1
ATOM 636 O O . SER A 1 88 ? 12.325 -1.126 -8.662 1.00 61.06 88 SER A O 1
ATOM 638 N N . PHE A 1 89 ? 13.615 0.075 -10.061 1.00 58.34 89 PHE A N 1
ATOM 639 C CA . PHE A 1 89 ? 12.607 0.151 -11.131 1.00 58.34 89 PHE A CA 1
ATOM 640 C C . PHE A 1 89 ? 12.256 -1.234 -11.681 1.00 58.34 89 PHE A C 1
ATOM 642 O O . PHE A 1 89 ? 11.094 -1.503 -11.955 1.00 58.34 89 PHE A O 1
ATOM 649 N N . GLU A 1 90 ? 13.238 -2.125 -11.832 1.00 61.16 90 GLU A N 1
ATOM 650 C CA . GLU A 1 90 ? 13.025 -3.468 -12.393 1.00 61.16 90 GLU A CA 1
ATOM 651 C C . GLU A 1 90 ? 12.181 -4.355 -11.463 1.00 61.16 90 GLU A C 1
ATOM 653 O O . GLU A 1 90 ? 11.268 -5.068 -11.895 1.00 61.16 90 GLU A O 1
ATOM 658 N N . GLU A 1 91 ? 12.424 -4.261 -10.158 1.00 64.50 91 GLU A N 1
ATOM 659 C CA . GLU A 1 91 ? 11.673 -5.005 -9.142 1.00 64.50 91 GLU A CA 1
ATOM 660 C C . GLU A 1 91 ? 10.249 -4.454 -8.995 1.00 64.50 91 GLU A C 1
ATOM 662 O O . GLU A 1 91 ? 9.277 -5.215 -8.946 1.00 64.50 91 GLU A O 1
ATOM 667 N N . LEU A 1 92 ? 10.096 -3.128 -9.034 1.00 65.50 92 LEU A N 1
ATOM 668 C CA . LEU A 1 92 ? 8.789 -2.482 -8.986 1.00 65.50 92 LEU A CA 1
ATOM 669 C C . LEU A 1 92 ? 7.984 -2.719 -10.276 1.00 65.50 92 LEU A C 1
ATOM 671 O O . LEU A 1 92 ? 6.785 -2.992 -10.232 1.00 65.50 92 LEU A O 1
ATOM 675 N N . LYS A 1 93 ? 8.629 -2.708 -11.444 1.00 62.81 93 LYS A N 1
ATOM 676 C CA . LYS A 1 93 ? 7.982 -3.026 -12.723 1.00 62.81 93 LYS A CA 1
ATOM 677 C C . LYS A 1 93 ? 7.489 -4.471 -12.770 1.00 62.81 93 LYS A C 1
ATOM 679 O O . LYS A 1 93 ? 6.365 -4.721 -13.212 1.00 62.81 93 LYS A O 1
ATOM 684 N N . SER A 1 94 ? 8.299 -5.422 -12.315 1.00 64.19 94 SER A N 1
ATOM 685 C CA . SER A 1 94 ? 7.927 -6.842 -12.331 1.00 64.19 94 SER A CA 1
ATOM 686 C C . SER A 1 94 ? 6.801 -7.167 -11.344 1.00 64.19 94 SER A C 1
ATOM 688 O O . SER A 1 94 ? 5.870 -7.884 -11.713 1.00 64.19 94 SER A O 1
ATOM 690 N N . THR A 1 95 ? 6.831 -6.598 -10.136 1.00 67.69 95 THR A N 1
ATOM 691 C CA . THR A 1 95 ? 5.867 -6.933 -9.071 1.00 67.69 95 THR A CA 1
ATOM 692 C C . THR A 1 95 ? 4.633 -6.026 -9.052 1.00 67.69 95 THR A C 1
ATOM 694 O O . THR A 1 95 ? 3.503 -6.518 -9.038 1.00 67.69 95 THR A O 1
ATOM 697 N N . PHE A 1 96 ? 4.820 -4.705 -9.127 1.00 69.31 96 PHE A N 1
ATOM 698 C CA . PHE A 1 96 ? 3.743 -3.718 -9.001 1.00 69.31 96 PHE A CA 1
ATOM 699 C C . PHE A 1 96 ? 3.046 -3.407 -10.327 1.00 69.31 96 PHE A C 1
ATOM 701 O O . PHE A 1 96 ? 1.827 -3.238 -10.362 1.00 69.31 96 PHE A O 1
ATOM 708 N N . CYS A 1 97 ? 3.790 -3.361 -11.437 1.00 67.81 97 CYS A N 1
ATOM 709 C CA . CYS A 1 97 ? 3.195 -3.071 -12.748 1.00 67.81 97 CYS A CA 1
ATOM 710 C C . CYS A 1 97 ? 2.643 -4.343 -13.401 1.00 67.81 97 CYS A C 1
ATOM 712 O O . CYS A 1 97 ? 1.631 -4.289 -14.097 1.00 67.81 97 CYS A O 1
ATOM 714 N N . GLY A 1 98 ? 3.293 -5.497 -13.192 1.00 63.50 98 GLY A N 1
ATOM 715 C CA . GLY A 1 98 ? 2.810 -6.812 -13.629 1.00 63.50 98 GLY A CA 1
ATOM 716 C C . GLY A 1 98 ? 2.407 -6.883 -15.109 1.00 63.50 98 GLY A C 1
ATOM 717 O O . GLY A 1 98 ? 1.464 -7.606 -15.433 1.00 63.50 98 GLY A O 1
ATOM 718 N N . GLY A 1 99 ? 3.065 -6.088 -15.965 1.00 63.19 99 GLY A N 1
ATOM 719 C CA . GLY A 1 99 ? 2.785 -5.937 -17.400 1.00 63.19 99 GLY A CA 1
ATOM 720 C C . GLY A 1 99 ? 1.728 -4.890 -17.784 1.00 63.19 99 GLY A C 1
ATOM 721 O O . GLY A 1 99 ? 1.625 -4.567 -18.961 1.00 63.19 99 GLY A O 1
ATOM 722 N N . GLY A 1 100 ? 0.977 -4.339 -16.825 1.00 63.62 100 GLY A N 1
ATOM 723 C CA . GLY A 1 100 ? -0.087 -3.359 -17.071 1.00 63.62 100 GLY A CA 1
ATOM 724 C C . GLY A 1 100 ? 0.370 -1.904 -17.152 1.00 63.62 100 GLY A C 1
ATOM 725 O O . GLY A 1 100 ? -0.444 -1.064 -17.483 1.00 63.62 100 GLY A O 1
ATOM 726 N N . GLY A 1 101 ? 1.646 -1.610 -16.886 1.00 68.38 101 GLY A N 1
ATOM 727 C CA . GLY A 1 101 ? 2.180 -0.246 -16.927 1.00 68.38 101 GLY A CA 1
ATOM 728 C C . GLY A 1 101 ? 2.127 0.485 -15.583 1.00 68.38 101 GLY A C 1
ATOM 729 O O . GLY A 1 101 ? 1.690 -0.060 -14.567 1.00 68.38 101 GLY A O 1
ATOM 730 N N . MET A 1 102 ? 2.646 1.712 -15.585 1.00 73.12 102 MET A N 1
ATOM 731 C CA . MET A 1 102 ? 2.717 2.596 -14.425 1.00 73.12 102 MET A CA 1
ATOM 732 C C . MET A 1 102 ? 2.410 4.017 -14.871 1.00 73.12 102 MET A C 1
ATOM 734 O O . MET A 1 102 ? 3.098 4.553 -15.742 1.00 73.12 102 MET A O 1
ATOM 738 N N . THR A 1 103 ? 1.445 4.644 -14.209 1.00 73.06 103 THR A N 1
ATOM 739 C CA . THR A 1 103 ? 1.215 6.079 -14.347 1.00 73.06 103 THR A CA 1
ATOM 740 C C . THR A 1 103 ? 1.962 6.812 -13.236 1.00 73.06 103 THR A C 1
ATOM 742 O O . THR A 1 103 ? 1.882 6.451 -12.063 1.00 73.06 103 THR A O 1
ATOM 745 N N . ILE A 1 104 ? 2.694 7.859 -13.606 1.00 72.25 104 ILE A N 1
ATOM 746 C CA . ILE A 1 104 ? 3.416 8.733 -12.679 1.00 72.25 104 ILE A CA 1
ATOM 747 C C . ILE A 1 104 ? 2.540 9.950 -12.382 1.00 72.25 104 ILE A C 1
ATOM 749 O O . ILE A 1 104 ? 2.041 10.597 -13.307 1.00 72.25 104 ILE A O 1
ATOM 753 N N . LYS A 1 105 ? 2.380 10.304 -11.104 1.00 71.06 105 LYS A N 1
ATOM 754 C CA . LYS A 1 105 ? 1.670 11.529 -10.725 1.00 71.06 105 LYS A CA 1
ATOM 755 C C . LYS A 1 105 ? 2.443 12.776 -11.147 1.00 71.06 105 LYS A C 1
ATOM 757 O O . LYS A 1 105 ? 3.674 12.827 -11.086 1.00 71.06 105 LYS A O 1
ATOM 762 N N . ARG A 1 106 ? 1.713 13.822 -11.534 1.00 63.47 106 ARG A N 1
ATOM 763 C CA . ARG A 1 106 ? 2.292 15.133 -11.848 1.00 63.47 106 ARG A CA 1
ATOM 764 C C . ARG A 1 106 ? 3.075 15.668 -10.643 1.00 63.47 106 ARG A C 1
ATOM 766 O O . ARG A 1 106 ? 2.584 15.600 -9.528 1.00 63.47 106 ARG A O 1
ATOM 773 N N . GLY A 1 107 ? 4.266 16.216 -10.884 1.00 60.78 107 GLY A N 1
ATOM 774 C CA . GLY A 1 107 ? 5.151 16.717 -9.823 1.00 60.78 107 GLY A CA 1
ATOM 775 C C . GLY A 1 107 ? 6.170 15.693 -9.329 1.00 60.78 107 GLY A C 1
ATOM 776 O O . GLY A 1 107 ? 7.109 16.080 -8.644 1.00 60.78 107 GLY A O 1
ATOM 777 N N . THR A 1 108 ? 6.056 14.428 -9.750 1.00 64.38 108 THR A N 1
ATOM 778 C CA . THR A 1 108 ? 7.048 13.420 -9.385 1.00 64.38 108 THR A CA 1
ATOM 779 C C . THR A 1 108 ? 8.398 13.709 -10.033 1.00 64.38 108 THR A C 1
ATOM 781 O O . THR A 1 108 ? 8.513 13.760 -11.260 1.00 64.38 108 THR A O 1
ATOM 784 N N . ILE A 1 109 ? 9.423 13.877 -9.202 1.00 62.12 109 ILE A N 1
ATOM 785 C CA . ILE A 1 109 ? 10.818 13.971 -9.636 1.00 62.12 109 ILE A CA 1
ATOM 786 C C . ILE A 1 109 ? 11.424 12.570 -9.531 1.00 62.12 109 ILE A C 1
ATOM 788 O O . ILE A 1 109 ? 11.175 11.868 -8.554 1.00 62.12 109 ILE A O 1
ATOM 792 N N . PHE A 1 110 ? 12.216 12.160 -10.522 1.00 63.34 110 PHE A N 1
ATOM 793 C CA . PHE A 1 110 ? 12.975 10.916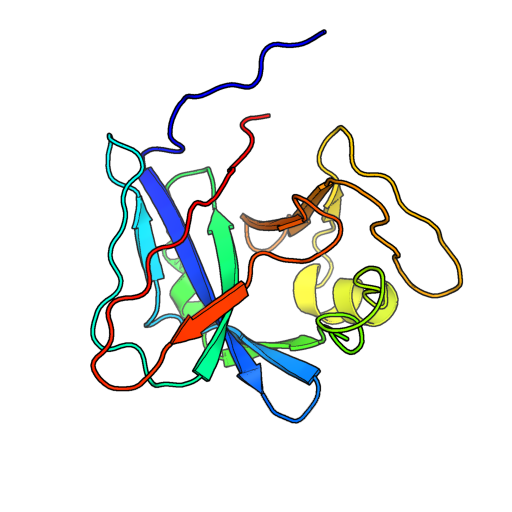 -10.450 1.00 63.34 110 PHE A CA 1
ATOM 794 C C . PHE A 1 110 ? 14.421 11.120 -10.879 1.00 63.34 110 PHE A C 1
ATOM 796 O O . PHE A 1 110 ? 14.682 11.760 -11.898 1.00 63.34 110 PHE A O 1
ATOM 803 N N . GLU A 1 111 ? 15.353 10.521 -10.141 1.00 61.84 111 GLU A N 1
ATOM 804 C CA . GLU A 1 111 ? 16.715 10.308 -10.628 1.00 61.84 111 GLU A CA 1
ATOM 805 C C . GLU A 1 111 ? 16.886 8.836 -11.009 1.00 61.84 111 GLU A C 1
ATOM 807 O O . GLU A 1 111 ? 16.569 7.941 -10.226 1.00 61.84 111 GLU A O 1
ATOM 812 N N . PHE A 1 112 ? 17.373 8.590 -12.227 1.00 54.62 112 PHE A N 1
ATOM 813 C CA . PHE A 1 112 ? 17.601 7.246 -12.746 1.00 54.62 112 PHE A CA 1
ATOM 814 C C . PHE A 1 112 ? 19.092 6.908 -12.659 1.00 54.62 112 PHE A C 1
ATOM 816 O O . PHE A 1 112 ? 19.900 7.388 -13.454 1.00 54.62 112 PHE A O 1
ATOM 823 N N . ARG A 1 113 ? 19.458 6.064 -11.689 1.00 58.03 113 ARG A N 1
ATOM 824 C CA . ARG A 1 113 ? 20.824 5.519 -11.520 1.00 58.03 113 ARG A CA 1
ATOM 825 C C . ARG A 1 113 ? 20.819 3.991 -11.410 1.00 58.03 113 ARG A C 1
ATOM 827 O O . ARG A 1 113 ? 21.486 3.422 -10.557 1.00 58.03 113 ARG A O 1
ATOM 834 N N . GLY A 1 114 ? 19.988 3.327 -12.217 1.00 57.44 114 GLY A N 1
ATOM 835 C CA . GLY A 1 114 ? 19.684 1.891 -12.076 1.00 57.44 114 GLY A CA 1
ATOM 836 C C . GLY A 1 114 ? 18.583 1.582 -11.048 1.00 57.44 114 GLY A C 1
ATOM 837 O O . GLY A 1 114 ? 18.082 0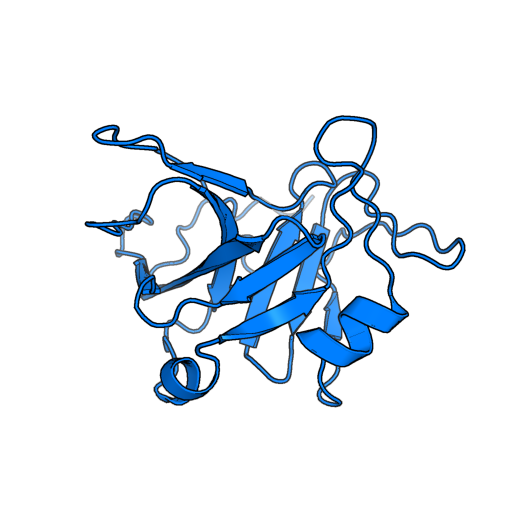.466 -11.003 1.00 57.44 114 GLY A O 1
ATOM 838 N N . HIS A 1 115 ? 18.145 2.591 -10.292 1.00 59.94 115 HIS A N 1
ATOM 839 C CA . HIS A 1 115 ? 16.985 2.576 -9.401 1.00 59.94 115 HIS A CA 1
ATOM 840 C C . HIS A 1 115 ? 16.162 3.852 -9.629 1.00 59.94 115 HIS A C 1
ATOM 842 O O . HIS A 1 115 ? 16.698 4.841 -10.139 1.00 59.94 115 HIS A O 1
ATOM 848 N N . ILE A 1 116 ? 14.883 3.825 -9.249 1.00 57.66 116 ILE A N 1
ATOM 849 C CA . ILE A 1 116 ? 14.040 5.012 -9.116 1.00 57.66 116 ILE A CA 1
ATOM 850 C C . ILE A 1 116 ? 14.390 5.676 -7.788 1.00 57.66 116 ILE A C 1
ATOM 852 O O . ILE A 1 116 ? 14.104 5.123 -6.728 1.00 57.66 116 ILE A O 1
ATOM 856 N N . VAL A 1 117 ? 14.968 6.868 -7.822 1.00 60.38 117 VAL A N 1
ATOM 857 C CA . VAL A 1 117 ? 15.059 7.712 -6.625 1.00 60.38 117 VAL A CA 1
ATOM 858 C C . VAL A 1 117 ? 13.935 8.729 -6.690 1.00 60.38 117 VAL A C 1
ATOM 860 O O . VAL A 1 117 ? 13.826 9.412 -7.704 1.00 60.38 117 VAL A O 1
ATOM 863 N N . VAL A 1 118 ? 13.121 8.842 -5.638 1.00 63.44 118 VAL A N 1
ATOM 864 C CA . VAL A 1 118 ? 12.087 9.885 -5.515 1.00 63.44 118 VAL A CA 1
ATOM 865 C C . VAL A 1 118 ? 12.629 10.960 -4.567 1.00 63.44 118 VAL A C 1
ATOM 867 O O . VAL A 1 118 ? 12.546 10.787 -3.358 1.00 63.44 118 VAL A O 1
ATOM 870 N N . PRO A 1 119 ? 13.269 12.040 -5.051 1.00 55.00 119 PRO A N 1
ATOM 871 C CA . PRO A 1 119 ? 14.050 12.926 -4.196 1.00 55.00 119 PRO A CA 1
ATOM 872 C C . PRO A 1 119 ? 13.221 13.930 -3.390 1.00 55.00 119 PRO A C 1
ATOM 874 O O . PRO A 1 119 ? 13.782 14.556 -2.497 1.00 55.00 119 PRO A O 1
ATOM 877 N N . MET A 1 120 ? 11.938 14.143 -3.709 1.00 62.44 120 MET A N 1
ATOM 878 C CA . MET A 1 120 ? 11.143 15.197 -3.062 1.00 62.44 120 MET A CA 1
ATOM 879 C C . MET A 1 120 ? 9.691 14.804 -2.833 1.00 62.44 120 MET A C 1
ATOM 881 O O . MET A 1 120 ? 9.285 14.618 -1.701 1.00 62.44 120 MET A O 1
ATOM 885 N N . GLU A 1 121 ? 8.903 14.689 -3.891 1.00 74.25 121 GLU A N 1
ATOM 886 C CA . GLU A 1 121 ? 7.461 14.510 -3.788 1.00 74.25 121 GLU A CA 1
ATOM 887 C C . GLU A 1 121 ? 6.985 13.754 -5.025 1.00 74.25 121 GLU A C 1
ATOM 889 O O . GLU A 1 121 ? 7.546 13.942 -6.108 1.00 74.25 121 GLU A O 1
ATOM 894 N N . GLY A 1 122 ? 5.992 12.879 -4.890 1.00 74.88 122 GLY A N 1
ATOM 895 C CA . GLY A 1 122 ? 5.408 12.215 -6.046 1.00 74.88 122 GLY A CA 1
ATOM 896 C C . GLY A 1 122 ? 4.525 11.033 -5.710 1.00 74.88 122 GLY A C 1
ATOM 897 O O . GLY A 1 122 ? 4.196 10.782 -4.557 1.00 74.88 122 GLY A O 1
ATOM 898 N N . GLY A 1 123 ? 4.136 10.294 -6.738 1.00 78.81 123 GLY A N 1
ATOM 899 C CA . GLY A 1 123 ? 3.321 9.102 -6.577 1.00 78.81 123 GLY A CA 1
ATOM 900 C C . GLY A 1 123 ? 3.297 8.271 -7.843 1.00 78.81 123 GLY A C 1
ATOM 901 O O . GLY A 1 123 ? 3.507 8.774 -8.951 1.00 78.81 123 GLY A O 1
ATOM 902 N N . ILE A 1 124 ? 3.034 6.986 -7.670 1.00 78.00 124 ILE A N 1
ATOM 903 C CA . ILE A 1 124 ? 2.921 6.022 -8.760 1.00 78.00 124 ILE A CA 1
ATOM 904 C C . ILE A 1 124 ? 1.586 5.304 -8.661 1.00 78.00 124 ILE A C 1
ATOM 906 O O . ILE A 1 124 ? 1.106 5.008 -7.567 1.00 78.00 124 ILE A O 1
ATOM 910 N N . ILE A 1 125 ? 1.002 5.010 -9.813 1.00 80.81 125 ILE A N 1
ATOM 911 C CA . ILE A 1 125 ? -0.240 4.259 -9.931 1.00 80.81 125 ILE A CA 1
ATOM 912 C C . ILE A 1 125 ? 0.059 3.005 -10.746 1.00 80.81 125 ILE A C 1
ATOM 914 O O . ILE A 1 125 ? 0.502 3.094 -11.893 1.00 80.81 125 ILE A O 1
ATOM 918 N N . SER A 1 126 ? -0.189 1.836 -10.161 1.00 79.88 126 SER A N 1
ATOM 919 C CA . SER A 1 126 ? -0.249 0.584 -10.911 1.00 79.88 126 SER A CA 1
ATOM 920 C C . SER A 1 126 ? -1.519 0.590 -11.749 1.00 79.88 126 SER A C 1
ATOM 922 O O . SER A 1 126 ? -2.623 0.513 -11.210 1.00 79.88 126 SER A O 1
ATOM 924 N N . GLU A 1 127 ? -1.377 0.655 -13.069 1.00 77.75 127 GLU A N 1
ATOM 925 C CA . GLU A 1 127 ? -2.521 0.604 -13.989 1.00 77.75 127 GLU A CA 1
ATOM 926 C C . GLU A 1 127 ? -3.235 -0.751 -13.926 1.00 77.75 127 GLU A C 1
ATOM 928 O O . GLU A 1 127 ? -4.456 -0.823 -14.051 1.00 77.75 127 GLU A O 1
ATOM 933 N N . LYS A 1 128 ? -2.485 -1.825 -13.646 1.00 77.38 128 LYS A N 1
ATOM 934 C CA . LYS A 1 128 ? -3.026 -3.179 -13.497 1.00 77.38 128 LYS A CA 1
ATOM 935 C C . LYS A 1 128 ? -3.940 -3.316 -12.282 1.00 77.38 128 LYS A C 1
ATOM 937 O O . LYS A 1 128 ? -5.007 -3.915 -12.387 1.00 77.38 128 LYS A O 1
ATOM 942 N N . TYR A 1 129 ? -3.495 -2.822 -11.126 1.00 77.75 129 TYR A N 1
ATOM 943 C CA . TYR A 1 129 ? -4.190 -3.036 -9.851 1.00 77.75 129 TYR A CA 1
ATOM 944 C C . TYR A 1 129 ? -5.034 -1.832 -9.410 1.00 77.75 129 TYR A C 1
ATOM 946 O O . TYR A 1 129 ? -5.805 -1.936 -8.453 1.00 77.75 129 TYR A O 1
ATOM 954 N N . GLY A 1 130 ? -4.889 -0.686 -10.083 1.00 78.75 130 GLY A N 1
ATOM 955 C CA . GLY A 1 130 ? -5.497 0.579 -9.672 1.00 78.75 130 GLY A CA 1
ATOM 956 C C . GLY A 1 130 ? -4.994 1.069 -8.311 1.00 78.75 130 GLY A C 1
ATOM 957 O O . GLY A 1 130 ? -5.713 1.793 -7.623 1.00 78.75 130 GLY A O 1
ATOM 958 N N . LEU A 1 131 ? -3.797 0.634 -7.900 1.00 81.56 131 LEU A N 1
ATOM 959 C CA . LEU A 1 131 ? -3.187 0.973 -6.617 1.00 81.56 131 LEU A CA 1
ATOM 960 C C . LEU A 1 131 ? -2.264 2.169 -6.771 1.00 81.56 131 LEU A C 1
ATOM 962 O O . LEU A 1 131 ? -1.392 2.177 -7.636 1.00 81.56 131 LEU A O 1
ATOM 966 N N . THR A 1 132 ? -2.429 3.135 -5.884 1.00 82.62 132 THR A N 1
ATOM 967 C CA . THR A 1 132 ? -1.594 4.323 -5.775 1.00 82.62 132 THR A CA 1
ATOM 968 C C . THR A 1 132 ? -0.682 4.192 -4.565 1.00 82.62 132 THR A C 1
ATOM 970 O O . THR A 1 132 ? -1.146 3.835 -3.482 1.00 82.62 132 THR A O 1
ATOM 973 N N . MET A 1 133 ? 0.598 4.503 -4.755 1.00 82.19 133 MET A N 1
ATOM 974 C CA . MET A 1 133 ? 1.568 4.729 -3.684 1.00 82.19 133 MET A CA 1
ATOM 975 C C . MET A 1 133 ? 2.067 6.169 -3.789 1.00 82.19 133 MET A C 1
ATOM 977 O O . MET A 1 133 ? 2.583 6.560 -4.838 1.00 82.19 133 MET A O 1
ATOM 981 N N . ASP A 1 134 ? 1.930 6.931 -2.706 1.00 80.75 134 ASP A N 1
ATOM 982 C CA . ASP A 1 134 ? 2.415 8.310 -2.618 1.00 80.75 134 ASP A CA 1
ATOM 983 C C . ASP A 1 134 ? 3.717 8.414 -1.827 1.00 80.75 134 ASP A C 1
ATOM 985 O O . ASP A 1 134 ? 3.960 7.656 -0.885 1.00 80.75 134 ASP A O 1
ATOM 989 N N . PHE A 1 135 ? 4.507 9.417 -2.202 1.00 78.25 135 PHE A N 1
ATOM 990 C CA . PHE A 1 135 ? 5.797 9.778 -1.637 1.00 78.25 135 PHE A CA 1
ATOM 991 C C . PHE A 1 135 ? 5.820 11.277 -1.286 1.00 78.25 135 PHE A C 1
ATOM 993 O O . PHE A 1 135 ? 6.463 12.038 -2.003 1.00 78.25 135 PHE A O 1
ATOM 1000 N N . PRO A 1 136 ? 5.125 11.747 -0.233 1.00 73.31 136 PRO A N 1
ATOM 1001 C CA . PRO A 1 136 ? 5.021 13.179 0.091 1.00 73.31 136 PRO A CA 1
ATOM 1002 C C . PRO A 1 136 ? 6.363 13.855 0.426 1.00 73.31 136 PRO A C 1
ATOM 1004 O O . PRO A 1 136 ? 6.473 15.068 0.318 1.00 73.31 136 PRO A O 1
ATOM 1007 N N . GLU A 1 137 ? 7.380 13.076 0.805 1.00 72.38 137 GLU A N 1
ATOM 1008 C CA . GLU A 1 137 ? 8.742 13.552 1.109 1.00 72.38 137 GLU A CA 1
ATOM 1009 C C . GLU A 1 137 ? 9.809 12.601 0.530 1.00 72.38 137 GLU A C 1
ATOM 1011 O O . GLU A 1 137 ? 10.820 12.284 1.160 1.00 72.38 137 GLU A O 1
ATOM 1016 N N . GLY A 1 138 ? 9.533 12.023 -0.643 1.00 69.81 138 GLY A N 1
ATOM 1017 C CA . GLY A 1 138 ? 10.430 11.053 -1.278 1.00 69.81 138 GLY A CA 1
ATOM 1018 C C . GLY A 1 138 ? 10.476 9.695 -0.568 1.00 69.81 138 GLY A C 1
ATOM 1019 O O . GLY A 1 138 ? 11.312 8.843 -0.868 1.00 69.81 138 GLY A O 1
ATOM 1020 N N . LYS A 1 139 ? 9.568 9.482 0.388 1.00 74.94 139 LYS A N 1
ATOM 1021 C CA . LYS A 1 139 ? 9.390 8.237 1.135 1.00 74.94 139 LYS A CA 1
ATOM 1022 C C . LYS A 1 139 ? 7.937 7.795 1.057 1.00 74.94 139 LYS A C 1
ATOM 1024 O O . LYS A 1 139 ? 7.063 8.657 1.151 1.00 74.94 139 LYS A O 1
ATOM 1029 N N . PRO A 1 140 ? 7.672 6.488 0.895 1.00 78.38 140 PRO A N 1
ATOM 1030 C CA . PRO A 1 140 ? 6.309 5.993 0.898 1.00 78.38 140 PRO A CA 1
ATOM 1031 C C . PRO A 1 140 ? 5.654 6.283 2.246 1.00 78.38 140 PRO A C 1
ATOM 1033 O O . PRO A 1 140 ? 6.324 6.286 3.279 1.00 78.38 140 PRO A O 1
ATOM 1036 N N . ILE A 1 141 ? 4.340 6.485 2.242 1.00 82.00 141 ILE A N 1
ATOM 1037 C CA . ILE A 1 141 ? 3.580 6.603 3.487 1.00 82.00 141 ILE A CA 1
ATOM 1038 C C . ILE A 1 141 ? 3.650 5.258 4.220 1.00 82.00 141 ILE A C 1
ATOM 1040 O O . ILE A 1 141 ? 3.135 4.244 3.736 1.00 82.00 141 ILE A O 1
ATOM 1044 N N . THR A 1 142 ? 4.296 5.253 5.385 1.00 83.94 142 THR A N 1
ATOM 1045 C CA . THR A 1 142 ? 4.411 4.082 6.256 1.00 83.94 142 THR A CA 1
ATOM 1046 C C . THR A 1 142 ? 3.641 4.272 7.552 1.00 83.94 142 THR A C 1
ATOM 1048 O O . THR A 1 142 ? 3.483 5.385 8.051 1.00 83.94 142 THR A O 1
ATOM 1051 N N . VAL A 1 143 ? 3.168 3.163 8.116 1.00 86.69 143 VAL A N 1
ATOM 1052 C CA . VAL A 1 143 ? 2.504 3.127 9.418 1.00 86.69 143 VAL A CA 1
ATOM 1053 C C . VAL A 1 143 ? 3.093 2.012 10.269 1.00 86.69 143 VAL A C 1
ATOM 1055 O O . VAL A 1 143 ? 3.125 0.852 9.859 1.00 86.69 143 VAL A O 1
ATOM 1058 N N . ASP A 1 144 ? 3.547 2.368 11.467 1.00 88.00 144 ASP A N 1
ATOM 1059 C CA . ASP A 1 144 ? 3.975 1.409 12.479 1.00 88.00 144 ASP A CA 1
ATOM 1060 C C . ASP A 1 144 ? 2.824 1.145 13.448 1.00 88.00 144 ASP A C 1
ATOM 1062 O O . ASP A 1 144 ? 2.346 2.034 14.163 1.00 88.00 144 ASP A O 1
ATOM 1066 N N . VAL A 1 145 ? 2.367 -0.103 13.471 1.00 88.12 145 VAL A N 1
ATOM 1067 C CA . VAL A 1 145 ? 1.314 -0.558 14.376 1.00 88.12 145 VAL A CA 1
ATOM 1068 C C . VAL A 1 145 ? 1.970 -1.224 15.575 1.00 88.12 145 VAL A C 1
ATOM 1070 O O . VAL A 1 145 ? 2.629 -2.258 15.455 1.00 88.12 145 VAL A O 1
ATOM 1073 N N . GLN A 1 146 ? 1.776 -0.632 16.753 1.00 87.50 146 GLN A N 1
ATOM 1074 C CA . GLN A 1 146 ? 2.209 -1.214 18.021 1.00 87.50 146 GLN A CA 1
ATOM 1075 C C . GLN A 1 146 ? 1.047 -1.960 18.695 1.00 87.50 146 GLN A C 1
ATOM 1077 O O . GLN A 1 146 ? -0.104 -1.536 18.569 1.00 87.50 146 GLN A O 1
ATOM 1082 N N . PRO A 1 147 ? 1.318 -3.038 19.457 1.00 86.19 147 PRO A N 1
ATOM 1083 C CA . PRO A 1 147 ? 0.271 -3.771 20.161 1.00 86.19 147 PRO A CA 1
ATOM 1084 C C . PRO A 1 147 ? -0.558 -2.847 21.067 1.00 86.19 147 PRO A C 1
ATOM 1086 O O . PRO A 1 147 ? -0.007 -2.149 21.918 1.00 86.19 147 PRO A O 1
ATOM 1089 N N . GLY A 1 148 ? -1.882 -2.852 20.888 1.00 79.62 148 GLY A N 1
ATOM 1090 C CA . GLY A 1 148 ? -2.824 -2.113 21.737 1.00 79.62 148 GLY A CA 1
ATOM 1091 C C . GLY A 1 148 ? -2.794 -0.586 21.593 1.00 79.62 148 GLY A C 1
ATOM 1092 O O . GLY A 1 148 ? -3.390 0.096 22.425 1.00 79.62 148 GLY A O 1
ATOM 1093 N N . LYS A 1 149 ? -2.118 -0.037 20.574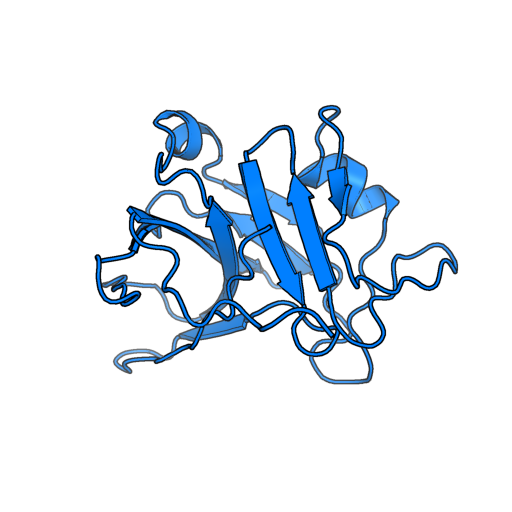 1.00 80.56 149 LYS A N 1
ATOM 1094 C CA . LYS A 1 149 ? -2.103 1.408 20.302 1.00 80.56 149 LYS A CA 1
ATOM 1095 C C . LYS A 1 149 ? -2.923 1.754 19.066 1.00 80.56 149 LYS A C 1
ATOM 1097 O O . LYS A 1 149 ? -2.896 1.036 18.073 1.00 80.56 149 LYS A O 1
ATOM 1102 N N . VAL A 1 150 ? -3.607 2.893 19.133 1.00 79.69 150 VAL A N 1
ATOM 1103 C CA . VAL A 1 150 ? -4.206 3.538 17.963 1.00 79.69 150 VAL A CA 1
ATOM 1104 C C . VAL A 1 150 ? -3.113 4.334 17.259 1.00 79.69 150 VAL A C 1
ATOM 1106 O O . VAL A 1 150 ? -2.466 5.172 17.890 1.00 79.69 150 VAL A O 1
ATOM 1109 N N . THR A 1 151 ? -2.924 4.084 15.966 1.00 79.81 151 THR A N 1
ATOM 1110 C CA . THR A 1 151 ? -2.029 4.875 15.119 1.00 79.81 151 THR A CA 1
ATOM 1111 C C . THR A 1 151 ? -2.873 5.748 14.200 1.00 79.81 151 THR A C 1
ATOM 1113 O O . THR A 1 151 ? -3.720 5.240 13.470 1.00 79.81 151 THR A O 1
ATOM 1116 N N . GLN A 1 152 ? -2.653 7.061 14.244 1.00 76.62 152 GLN A N 1
ATOM 1117 C CA . GLN A 1 152 ? -3.267 8.011 13.320 1.00 76.62 152 GLN A CA 1
ATOM 1118 C C . GLN A 1 152 ? -2.261 8.362 12.230 1.00 76.62 152 GLN A C 1
ATOM 1120 O O . GLN A 1 152 ? -1.104 8.659 12.527 1.00 76.62 152 GLN A O 1
ATOM 1125 N N . ILE A 1 153 ? -2.712 8.327 10.981 1.00 73.44 153 ILE A N 1
ATOM 1126 C CA . ILE A 1 153 ? -1.930 8.747 9.822 1.00 73.44 153 ILE A CA 1
ATOM 1127 C C . ILE A 1 153 ? -2.763 9.693 8.970 1.00 73.44 153 ILE A C 1
ATOM 1129 O O . ILE A 1 153 ? -3.983 9.561 8.890 1.00 73.44 153 ILE A O 1
ATOM 1133 N N . GLU A 1 154 ? -2.093 10.631 8.316 1.00 70.44 154 GLU A N 1
ATOM 1134 C CA . GLU A 1 154 ? -2.705 11.521 7.339 1.00 70.44 154 GLU A CA 1
ATOM 1135 C C . GLU A 1 154 ? -2.250 11.086 5.945 1.00 70.44 154 GLU A C 1
ATOM 1137 O O . GLU A 1 154 ? -1.053 11.066 5.650 1.00 70.44 154 GLU A O 1
ATOM 1142 N N . ILE A 1 155 ? -3.198 10.711 5.084 1.00 67.19 155 ILE A N 1
ATOM 1143 C CA . ILE A 1 155 ? -2.902 10.401 3.684 1.00 67.19 155 ILE A CA 1
ATOM 1144 C C . ILE A 1 155 ? -3.187 11.654 2.861 1.00 67.19 155 ILE A C 1
ATOM 1146 O O . ILE A 1 155 ? -4.342 12.000 2.615 1.00 67.19 155 ILE A O 1
ATOM 1150 N N . LYS A 1 156 ? -2.126 12.316 2.393 1.00 63.34 156 LYS A N 1
ATOM 1151 C CA . LYS A 1 156 ? -2.224 13.426 1.436 1.00 63.34 156 LYS A CA 1
ATOM 1152 C C . LYS A 1 156 ? -2.477 12.877 0.043 1.00 63.34 156 LYS A C 1
ATOM 1154 O O . LYS A 1 156 ? -1.576 12.764 -0.780 1.00 63.34 156 LYS A O 1
ATOM 1159 N N . ALA A 1 157 ? -3.708 12.468 -0.195 1.00 53.72 157 ALA A N 1
ATOM 1160 C CA . ALA A 1 157 ? -4.041 11.798 -1.424 1.00 53.72 157 ALA A CA 1
ATOM 1161 C C . ALA A 1 157 ? -4.392 12.838 -2.500 1.00 53.72 157 ALA A C 1
ATOM 1163 O O . ALA A 1 157 ? -5.492 13.385 -2.528 1.00 53.72 157 ALA A O 1
ATOM 1164 N N . TRP A 1 158 ? -3.426 13.174 -3.359 1.00 51.91 158 TRP A N 1
ATOM 1165 C CA . TRP A 1 158 ? -3.646 14.201 -4.382 1.00 51.91 158 TRP A CA 1
ATOM 1166 C C . TRP A 1 158 ? -4.623 13.713 -5.451 1.00 51.91 158 TRP A C 1
ATOM 1168 O O . TRP A 1 158 ? -4.350 12.726 -6.144 1.00 51.91 158 TRP A O 1
ATOM 1178 N N . ALA A 1 159 ? -5.738 14.432 -5.592 1.00 38.47 159 ALA A N 1
ATOM 1179 C CA . ALA A 1 159 ? -6.606 14.343 -6.756 1.00 38.47 159 ALA A CA 1
ATOM 1180 C C . ALA A 1 159 ? -5.846 14.824 -8.008 1.00 38.47 159 ALA A C 1
ATOM 1182 O O . ALA A 1 159 ? -5.115 15.815 -7.951 1.00 38.47 159 ALA A O 1
ATOM 1183 N N . LEU A 1 160 ? -5.994 14.082 -9.110 1.00 39.09 160 LEU A N 1
ATOM 1184 C CA . LEU A 1 160 ? -5.486 14.445 -10.439 1.00 39.09 160 LEU A CA 1
ATOM 1185 C C . LEU A 1 160 ? -6.185 15.691 -10.994 1.00 39.09 160 LEU A C 1
ATOM 1187 O O . LEU A 1 160 ? -7.414 15.810 -10.789 1.00 39.09 160 LEU A O 1
#

pLDDT: mean 70.34, std 14.11, range [30.95, 89.94]

Radius of gyration: 14.91 Å; chains: 1; bounding box: 38×40×39 Å